Protein AF-A0A1V5K9E6-F1 (afdb_monomer_lite)

Secondary structure (DSSP, 8-state):
--B-S-----BSSBTTBS-BSS----TTHHHHTTTSB-EE--SBT-TTS-TTSBHHHHHHHTTPEEP--SS--HHHHHHHHHHHHHHHHHTTS-EEEEEESSSSS-EEEEEETTS-EEEEETTTTEEEEESPP-

pLDDT: mean 95.52, std 4.09, range [74.0, 98.94]

Sequence (134 aa):
MDLVHHGPYALEPNPGKGPAIGIPIPLFNLVYHDAILLPWSKGEGEWGVPQTDWGFLHGLLNAGLPYLSINPEAAEMEQVKAMCRLHQRVGLLEMTRHEFLDQSRRRQRTTYSDGTQVTIDLDQNTYTIAPPLQ

Foldseek 3Di:
DAEDAADAADAPPGQQFEAGPDQDDPVVLLPDLLPYAGEWDADARGRRHGNLFGRLLVCQQSLHQYDADPDHDPVRVVSNVQSVLSCVVASNFRFNDKDQPDPVSQWIWIATPVRWIWIARRVVRDIDIPPDGD

Structure (mmCIF, N/CA/C/O backbone):
data_AF-A0A1V5K9E6-F1
#
_entry.id   AF-A0A1V5K9E6-F1
#
loop_
_atom_site.group_PDB
_atom_site.id
_atom_site.type_symbol
_atom_site.label_atom_id
_atom_site.label_alt_id
_atom_site.label_comp_id
_atom_site.label_asym_id
_atom_site.label_entity_id
_atom_site.label_seq_id
_atom_site.pdbx_PDB_ins_code
_atom_site.Cartn_x
_atom_site.Cartn_y
_atom_site.Cartn_z
_atom_site.occupancy
_atom_site.B_iso_or_equiv
_atom_site.auth_seq_id
_atom_site.auth_comp_id
_atom_site.auth_asym_id
_atom_site.auth_atom_id
_atom_site.pdbx_PDB_model_num
ATOM 1 N N . MET A 1 1 ? -9.906 -18.900 -6.134 1.00 74.00 1 MET A N 1
ATOM 2 C CA . MET A 1 1 ? -8.856 -18.241 -6.939 1.00 74.00 1 MET A CA 1
ATOM 3 C C . MET A 1 1 ? -8.090 -17.453 -5.926 1.00 74.00 1 MET A C 1
ATOM 5 O O . MET A 1 1 ? -8.678 -16.558 -5.342 1.00 74.00 1 MET A O 1
ATOM 9 N N . ASP A 1 2 ? -6.853 -17.853 -5.673 1.00 87.81 2 ASP A N 1
ATOM 10 C CA . ASP A 1 2 ? -6.212 -17.514 -4.399 1.00 87.81 2 ASP A CA 1
ATOM 11 C C . ASP A 1 2 ? -5.119 -16.449 -4.600 1.00 87.81 2 ASP A C 1
ATOM 13 O O . ASP A 1 2 ? -4.776 -15.707 -3.685 1.00 87.81 2 ASP A O 1
ATOM 17 N N . LEU A 1 3 ? -4.614 -16.335 -5.833 1.00 92.56 3 LEU A N 1
ATOM 18 C CA . LEU A 1 3 ? -3.567 -15.417 -6.268 1.00 92.56 3 LEU A CA 1
ATOM 19 C C . LEU A 1 3 ? -3.800 -15.046 -7.740 1.00 92.56 3 LEU A C 1
ATOM 21 O O . LEU A 1 3 ? -4.227 -15.885 -8.538 1.00 92.56 3 LEU A O 1
ATOM 25 N N . VAL A 1 4 ? -3.470 -13.813 -8.111 1.00 9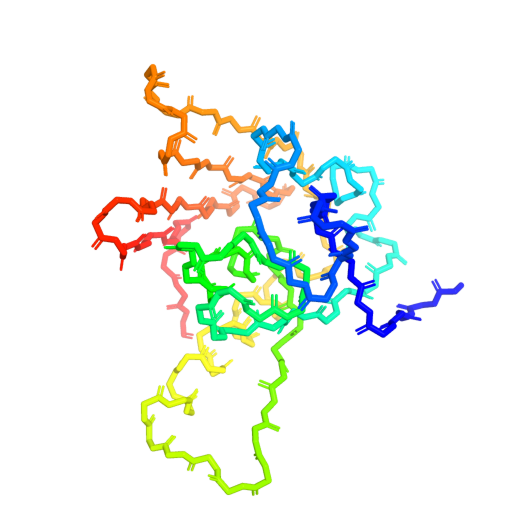1.44 4 VAL A N 1
ATOM 26 C CA . VAL A 1 4 ? -3.372 -13.360 -9.510 1.00 91.44 4 VAL A CA 1
ATOM 27 C C . VAL A 1 4 ? -1.972 -12.825 -9.795 1.00 91.44 4 VAL A C 1
ATOM 29 O O . VAL A 1 4 ? -1.156 -12.681 -8.890 1.00 91.44 4 VAL A O 1
ATOM 32 N N . HIS A 1 5 ? -1.682 -12.511 -11.059 1.00 87.56 5 HIS A N 1
ATOM 33 C CA . HIS A 1 5 ? -0.391 -11.921 -11.409 1.00 87.56 5 HIS A CA 1
ATOM 34 C C . HIS A 1 5 ? -0.258 -10.482 -10.884 1.00 87.56 5 HIS A C 1
ATOM 36 O O . HIS A 1 5 ? 0.788 -10.124 -10.354 1.00 87.56 5 HIS A O 1
ATOM 42 N N . HIS A 1 6 ? -1.320 -9.676 -10.987 1.00 84.69 6 HIS A N 1
ATOM 43 C CA . HIS A 1 6 ? -1.348 -8.277 -10.551 1.00 84.69 6 HIS A CA 1
ATOM 44 C C . HIS A 1 6 ? -2.789 -7.783 -10.326 1.00 84.69 6 HIS A C 1
ATOM 46 O O . HIS A 1 6 ? -3.724 -8.334 -10.909 1.00 84.69 6 HIS A O 1
ATOM 52 N N . GLY A 1 7 ? -2.954 -6.692 -9.569 1.00 84.38 7 GLY A N 1
ATOM 53 C CA . GLY A 1 7 ? -4.199 -5.914 -9.480 1.00 84.38 7 GLY A CA 1
ATOM 54 C C . GLY A 1 7 ? -3.979 -4.448 -9.878 1.00 84.38 7 GLY A C 1
ATOM 55 O O . GLY A 1 7 ? -3.874 -3.606 -8.990 1.00 84.38 7 GLY A O 1
ATOM 56 N N . PRO A 1 8 ? -3.850 -4.134 -11.182 1.00 89.62 8 PRO A N 1
ATOM 57 C CA . PRO A 1 8 ? -3.419 -2.815 -11.644 1.00 89.62 8 PRO A CA 1
ATOM 58 C C . PRO A 1 8 ? -4.485 -1.737 -11.457 1.00 89.62 8 PRO A C 1
ATOM 60 O O . PRO A 1 8 ? -5.685 -2.012 -11.531 1.00 89.62 8 PRO A O 1
ATOM 63 N N . TYR A 1 9 ? -4.048 -0.481 -11.360 1.00 95.25 9 TYR A N 1
ATOM 64 C CA . TYR A 1 9 ? -4.933 0.650 -11.622 1.00 95.25 9 TYR A CA 1
ATOM 65 C C . TYR A 1 9 ? -5.270 0.778 -13.114 1.00 95.25 9 TYR A C 1
ATOM 67 O O . TYR A 1 9 ? -4.565 0.277 -13.992 1.00 95.25 9 TYR A O 1
ATOM 75 N N . ALA A 1 10 ? -6.361 1.489 -13.402 1.00 93.50 10 ALA A N 1
ATOM 76 C CA . ALA A 1 10 ? -6.763 1.811 -14.765 1.00 93.50 10 ALA A CA 1
ATOM 77 C C . ALA A 1 10 ? -5.898 2.958 -15.322 1.00 93.50 10 ALA A C 1
ATOM 79 O O . ALA A 1 10 ? -6.010 4.106 -14.876 1.00 93.50 10 ALA A O 1
ATOM 80 N N . LEU A 1 11 ? -5.045 2.635 -16.297 1.00 94.88 11 LEU A N 1
ATOM 81 C CA . LEU A 1 11 ? -4.142 3.568 -16.978 1.00 94.88 11 LEU A CA 1
ATOM 82 C C . LEU A 1 11 ? -4.468 3.647 -18.477 1.00 94.88 11 LEU A C 1
ATOM 84 O O . LEU A 1 11 ? -4.965 2.679 -19.054 1.00 94.88 11 LEU A O 1
ATOM 88 N N . GLU A 1 12 ? -4.134 4.775 -19.105 1.00 92.94 12 GLU A N 1
ATOM 89 C CA . GLU A 1 12 ? -4.283 5.012 -20.549 1.00 92.94 12 GLU A CA 1
ATOM 90 C C . GLU A 1 12 ? -2.895 5.038 -21.227 1.00 92.94 12 GLU A C 1
ATOM 92 O O . GLU A 1 12 ? -2.020 5.772 -20.766 1.00 92.94 12 GLU A O 1
ATOM 97 N N . PRO A 1 13 ? -2.649 4.298 -22.328 1.00 90.31 13 PRO A N 1
ATOM 98 C CA . PRO A 1 13 ? -3.611 3.516 -23.109 1.00 90.31 13 PRO A CA 1
ATOM 99 C C . PRO A 1 13 ? -3.861 2.090 -22.605 1.00 90.31 13 PRO A C 1
ATOM 101 O O . PRO A 1 13 ? -4.721 1.392 -23.135 1.00 90.31 13 PRO A O 1
ATOM 104 N N . ASN A 1 14 ? -3.071 1.599 -21.652 1.00 87.00 14 ASN A N 1
ATOM 105 C CA . ASN A 1 14 ? -3.225 0.258 -21.088 1.00 87.00 14 ASN A CA 1
ATOM 106 C C . ASN A 1 14 ? -2.523 0.178 -19.722 1.00 87.00 14 ASN A C 1
ATOM 108 O O . ASN A 1 14 ? -1.662 1.013 -19.439 1.00 87.00 14 ASN A O 1
ATOM 112 N N . PRO A 1 15 ? -2.813 -0.836 -18.883 1.00 84.38 15 PRO A N 1
ATOM 113 C CA . PRO A 1 15 ? -2.260 -0.902 -17.530 1.00 84.38 15 PRO A CA 1
ATOM 114 C C . PRO A 1 15 ? -0.738 -1.083 -17.482 1.00 84.38 15 PRO A C 1
ATOM 116 O O . PRO A 1 15 ? -0.168 -1.011 -16.405 1.00 84.38 15 PRO A O 1
ATOM 119 N N . GLY A 1 16 ? -0.052 -1.314 -18.605 1.00 86.31 16 GLY A N 1
ATOM 120 C CA . GLY A 1 16 ? 1.400 -1.467 -18.609 1.00 86.31 16 GLY A CA 1
ATOM 121 C C . GLY A 1 16 ? 2.177 -0.159 -18.494 1.00 86.31 16 GLY A C 1
ATOM 122 O O . GLY A 1 16 ? 3.351 -0.210 -18.140 1.00 86.31 16 GLY A O 1
ATOM 123 N N . LYS A 1 17 ? 1.566 0.984 -18.833 1.00 87.00 17 LYS A N 1
ATOM 124 C CA . LYS A 1 17 ? 2.196 2.311 -18.767 1.00 87.00 17 LYS A CA 1
ATOM 125 C C . LYS A 1 17 ? 1.184 3.433 -18.982 1.00 87.00 17 LYS A C 1
ATOM 127 O O . LYS A 1 17 ? 0.244 3.275 -19.757 1.00 87.00 17 LYS A O 1
ATOM 132 N N . GLY A 1 18 ? 1.491 4.604 -18.430 1.00 90.81 18 GLY A N 1
ATOM 133 C CA . GLY A 1 18 ? 0.824 5.864 -18.759 1.00 90.81 18 GLY A CA 1
ATOM 134 C C . GLY A 1 18 ? 0.183 6.556 -17.556 1.00 90.81 18 GLY A C 1
ATOM 135 O O . GLY A 1 18 ? 0.343 6.108 -16.415 1.00 90.81 18 GLY A O 1
ATOM 136 N N . PRO A 1 19 ? -0.500 7.690 -17.784 1.00 93.62 19 PRO A N 1
ATOM 137 C CA . PRO A 1 19 ? -1.238 8.374 -16.736 1.00 93.62 19 PRO A CA 1
ATOM 138 C C . PRO A 1 19 ? -2.434 7.539 -16.269 1.00 93.62 19 PRO A C 1
ATOM 140 O O . PRO A 1 19 ? -3.011 6.749 -17.021 1.00 93.62 19 PRO A O 1
ATOM 143 N N . ALA A 1 20 ? -2.839 7.759 -15.021 1.00 93.81 20 ALA A N 1
ATOM 144 C CA . ALA A 1 20 ? -4.084 7.209 -14.512 1.00 93.81 20 ALA A CA 1
ATOM 145 C C . ALA A 1 20 ? -5.292 7.863 -15.200 1.00 93.81 20 ALA A C 1
ATOM 147 O O . ALA A 1 20 ? -5.309 9.073 -15.426 1.00 93.81 20 ALA A O 1
ATOM 148 N N . ILE A 1 21 ? -6.327 7.069 -15.490 1.00 93.94 21 ILE A N 1
ATOM 149 C CA . ILE A 1 21 ? -7.596 7.553 -16.075 1.00 93.94 21 ILE A CA 1
ATOM 150 C C . ILE A 1 21 ? -8.403 8.381 -15.054 1.00 93.94 21 ILE A C 1
ATOM 152 O O . ILE A 1 21 ? -9.255 9.195 -15.406 1.00 93.94 21 ILE A O 1
ATOM 156 N N . GLY A 1 22 ? -8.113 8.198 -13.770 1.00 94.19 22 GLY A N 1
ATOM 157 C CA . GLY A 1 22 ? -8.680 8.952 -12.663 1.00 94.19 22 GLY A CA 1
ATOM 158 C C . GLY A 1 22 ? -7.766 8.867 -11.448 1.00 94.19 22 GLY A C 1
ATOM 159 O O . GLY A 1 22 ? -6.587 8.547 -11.566 1.00 94.19 22 GLY A O 1
ATOM 160 N N . ILE A 1 23 ? -8.306 9.132 -10.262 1.00 96.06 23 ILE A N 1
ATOM 161 C CA . ILE A 1 23 ? -7.518 9.037 -9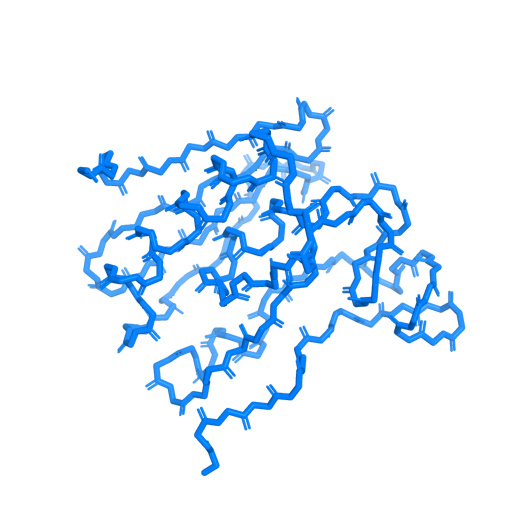.030 1.00 96.06 23 ILE A CA 1
ATOM 162 C C . ILE A 1 23 ? -7.426 7.563 -8.617 1.00 96.06 23 ILE A C 1
ATOM 164 O O . ILE A 1 23 ? -8.474 6.943 -8.413 1.00 96.06 23 ILE A O 1
ATOM 168 N N . PRO A 1 24 ? -6.215 6.992 -8.489 1.00 95.44 24 PRO A N 1
ATOM 169 C CA . PRO A 1 24 ? -6.042 5.592 -8.127 1.00 95.44 24 PRO A CA 1
ATOM 170 C C . PRO A 1 24 ? -6.531 5.351 -6.697 1.00 95.44 24 PRO A C 1
ATOM 172 O O . PRO A 1 24 ? -6.047 5.974 -5.750 1.00 95.44 24 PRO A O 1
ATOM 175 N N . ILE A 1 25 ? -7.495 4.440 -6.553 1.00 96.94 25 ILE A N 1
ATOM 176 C CA . ILE A 1 25 ? -8.064 4.010 -5.272 1.00 96.94 25 ILE A CA 1
ATOM 177 C C . ILE A 1 25 ? -8.228 2.481 -5.242 1.00 96.94 25 ILE A C 1
ATOM 179 O O . ILE A 1 25 ? -8.476 1.876 -6.289 1.00 96.94 25 ILE A O 1
ATOM 183 N N . PRO A 1 26 ? -8.090 1.828 -4.074 1.00 97.31 26 PRO A N 1
ATOM 184 C CA . PRO A 1 26 ? -8.012 0.372 -3.958 1.00 97.31 26 PRO A CA 1
ATOM 185 C C . PRO A 1 26 ? -9.397 -0.309 -3.984 1.00 97.31 26 PRO A C 1
ATOM 187 O O . PRO A 1 26 ? -9.701 -1.124 -3.121 1.00 97.31 26 PRO A O 1
ATOM 190 N N . LEU A 1 27 ? -10.257 0.005 -4.965 1.00 97.19 27 LEU A N 1
ATOM 191 C CA . LEU A 1 27 ? -11.649 -0.489 -5.018 1.00 97.19 27 LEU A CA 1
ATOM 192 C C . LEU A 1 27 ? -11.765 -2.012 -4.937 1.00 97.19 27 LEU A C 1
ATOM 194 O O . LEU A 1 27 ? -12.657 -2.517 -4.267 1.00 97.19 27 LEU A O 1
ATOM 198 N N . PHE A 1 28 ? -10.872 -2.740 -5.609 1.00 96.94 28 PHE A N 1
ATOM 199 C CA . PHE A 1 28 ? -10.885 -4.200 -5.567 1.00 96.94 28 PHE A CA 1
ATOM 200 C C . PHE A 1 28 ? -10.562 -4.727 -4.163 1.00 96.94 28 PHE A C 1
ATOM 202 O O . PHE A 1 28 ? -11.268 -5.587 -3.644 1.00 96.94 28 PHE A O 1
ATOM 209 N N . ASN A 1 29 ? -9.535 -4.171 -3.519 1.00 98.12 29 ASN A N 1
ATOM 210 C CA . ASN A 1 29 ? -9.125 -4.573 -2.176 1.00 98.12 29 ASN A CA 1
ATOM 211 C C . ASN A 1 29 ? -10.132 -4.159 -1.097 1.00 98.12 29 ASN A C 1
ATOM 213 O O . ASN A 1 29 ? -10.309 -4.896 -0.135 1.00 98.12 29 ASN A O 1
ATOM 217 N N . LEU A 1 30 ? -10.868 -3.061 -1.288 1.00 98.19 30 LEU A N 1
ATOM 218 C CA . LEU A 1 30 ? -11.995 -2.709 -0.413 1.00 98.19 30 LEU A CA 1
ATOM 219 C C . LEU A 1 30 ? -13.098 -3.779 -0.380 1.00 98.19 30 LEU A C 1
ATOM 221 O O . LEU A 1 30 ? -13.934 -3.746 0.513 1.00 98.19 30 LEU A O 1
ATOM 225 N N . VAL A 1 31 ? -13.129 -4.695 -1.352 1.00 98.31 31 VAL A N 1
ATOM 226 C CA . VAL A 1 31 ? -14.108 -5.790 -1.408 1.00 98.31 31 VAL A CA 1
ATOM 227 C C . VAL A 1 31 ? -13.465 -7.157 -1.148 1.00 98.31 31 VAL A C 1
ATOM 229 O O . VAL A 1 31 ? -14.129 -8.030 -0.602 1.00 98.31 31 VAL A O 1
ATOM 232 N N . TYR A 1 32 ? -12.208 -7.363 -1.557 1.00 98.06 32 TYR A N 1
ATOM 233 C CA . TYR A 1 32 ? -11.605 -8.701 -1.657 1.00 98.06 32 TYR A CA 1
ATOM 234 C C . TYR A 1 32 ? -10.191 -8.837 -1.072 1.00 98.06 32 TYR A C 1
ATOM 236 O O . TYR A 1 32 ? -9.517 -9.825 -1.371 1.00 98.06 32 TYR A O 1
ATOM 244 N N . HIS A 1 33 ? -9.706 -7.881 -0.273 1.00 98.31 33 HIS A N 1
ATOM 245 C CA . HIS A 1 33 ? -8.339 -7.947 0.270 1.00 98.31 33 HIS A CA 1
ATOM 246 C C . HIS A 1 33 ? -8.083 -9.203 1.125 1.00 98.31 33 HIS A C 1
ATOM 248 O O . HIS A 1 33 ? -6.997 -9.769 1.092 1.00 98.31 33 HIS A O 1
ATOM 254 N N . ASP A 1 34 ? -9.095 -9.683 1.839 1.00 97.69 34 ASP A N 1
ATOM 255 C CA . ASP A 1 34 ? -9.082 -10.902 2.654 1.00 97.69 34 ASP A CA 1
ATOM 256 C C . ASP A 1 34 ? -9.425 -12.182 1.870 1.00 97.69 34 ASP A C 1
ATOM 258 O O . ASP A 1 34 ? -9.497 -13.267 2.449 1.00 97.69 34 ASP A O 1
ATOM 262 N N . ALA A 1 35 ? -9.623 -12.080 0.552 1.00 96.94 35 ALA A N 1
ATOM 263 C CA . ALA A 1 35 ? -10.051 -13.190 -0.296 1.00 96.94 35 ALA A CA 1
ATOM 264 C C . ALA A 1 35 ? -9.057 -13.538 -1.415 1.00 96.94 35 ALA A C 1
ATOM 266 O O . ALA A 1 35 ? -8.961 -14.706 -1.796 1.00 96.94 35 ALA A O 1
ATOM 267 N N . ILE A 1 36 ? -8.352 -12.552 -1.984 1.00 96.56 36 ILE A N 1
ATOM 268 C CA . ILE A 1 36 ? -7.463 -12.744 -3.140 1.00 96.56 36 ILE A CA 1
ATOM 269 C C . ILE A 1 36 ? -6.150 -11.997 -2.920 1.00 96.56 36 ILE A C 1
ATOM 271 O O . ILE A 1 36 ? -6.130 -10.775 -2.785 1.00 96.56 36 ILE A O 1
ATOM 275 N N . LEU A 1 37 ? -5.034 -12.721 -2.990 1.00 96.12 37 LEU A N 1
ATOM 276 C CA . LEU A 1 37 ? -3.709 -12.125 -2.859 1.00 96.12 37 LEU A CA 1
ATOM 277 C C . LEU A 1 37 ? -3.298 -11.402 -4.153 1.00 96.12 37 LEU A C 1
ATOM 279 O O . LEU A 1 37 ? -3.397 -11.954 -5.254 1.00 96.12 37 LEU A O 1
ATOM 283 N N . LEU A 1 38 ? -2.797 -10.169 -4.015 1.00 95.62 38 LEU A N 1
ATOM 284 C CA . LEU A 1 38 ? -2.383 -9.314 -5.132 1.00 95.62 38 LEU A CA 1
ATOM 285 C C . LEU A 1 38 ? -0.887 -8.970 -5.060 1.00 95.62 38 LEU A C 1
ATOM 287 O O . LEU A 1 38 ? -0.468 -8.273 -4.131 1.00 95.62 38 LEU A O 1
ATOM 291 N N . PRO A 1 39 ? -0.079 -9.383 -6.050 1.00 95.25 39 PRO A N 1
ATOM 292 C CA . PRO A 1 39 ? 1.273 -8.872 -6.234 1.00 95.25 39 PRO A CA 1
ATOM 293 C C . PRO A 1 39 ? 1.302 -7.446 -6.791 1.00 95.25 39 PRO A C 1
ATOM 295 O O . PRO A 1 39 ? 0.486 -7.081 -7.642 1.00 95.25 39 PRO A O 1
ATOM 298 N N . TRP A 1 40 ? 2.281 -6.656 -6.344 1.00 94.94 40 TRP A N 1
ATOM 299 C CA . TRP A 1 40 ? 2.458 -5.251 -6.709 1.00 94.94 40 TRP A CA 1
ATOM 300 C C . TRP A 1 40 ? 3.873 -4.939 -7.194 1.00 94.94 40 TRP A C 1
ATOM 302 O O . TRP A 1 40 ? 4.876 -5.324 -6.583 1.00 94.94 40 TRP A O 1
ATOM 312 N N . SER A 1 41 ? 3.923 -4.196 -8.298 1.00 92.44 41 SER A N 1
ATOM 313 C CA . SER A 1 41 ? 5.123 -3.537 -8.807 1.00 92.44 41 SER A CA 1
ATOM 314 C C . SER A 1 41 ? 5.552 -2.392 -7.887 1.00 92.44 41 SER A C 1
ATOM 316 O O . SER A 1 41 ? 4.720 -1.789 -7.208 1.00 92.44 41 SER A O 1
ATOM 318 N N . LYS A 1 42 ? 6.858 -2.105 -7.839 1.00 93.25 42 LYS A N 1
ATOM 319 C CA . LYS A 1 42 ? 7.442 -1.161 -6.864 1.00 93.25 42 LYS A CA 1
ATOM 320 C C . LYS A 1 42 ? 8.066 0.069 -7.516 1.00 93.25 42 LYS A C 1
ATOM 322 O O . LYS A 1 42 ? 8.181 1.097 -6.853 1.00 93.25 42 LYS A O 1
ATOM 327 N N . GLY A 1 43 ? 8.499 -0.035 -8.767 1.00 91.81 43 GLY A N 1
ATOM 328 C CA . GLY A 1 43 ? 9.129 1.068 -9.484 1.00 91.81 43 GLY A CA 1
ATOM 329 C C . GLY A 1 43 ? 8.141 2.173 -9.851 1.00 91.81 43 GLY A C 1
ATOM 330 O O . GLY A 1 43 ? 6.921 1.999 -9.797 1.00 91.81 43 GLY A O 1
ATOM 331 N N . GLU A 1 44 ? 8.685 3.334 -10.200 1.00 93.25 44 GLU A N 1
ATOM 332 C CA . GLU A 1 44 ? 7.900 4.462 -10.701 1.00 93.25 44 GLU A CA 1
ATOM 333 C C . GLU A 1 44 ? 7.286 4.127 -12.061 1.00 93.25 44 GLU A C 1
ATOM 335 O O . GLU A 1 44 ? 7.987 3.684 -12.972 1.00 93.25 44 GLU A O 1
ATOM 340 N N . GLY A 1 45 ? 5.970 4.314 -12.194 1.00 90.94 45 GLY A N 1
ATOM 341 C CA . GLY A 1 45 ? 5.267 4.077 -13.457 1.00 90.94 45 GLY A CA 1
ATOM 342 C C . GLY A 1 45 ? 5.345 2.647 -13.997 1.00 90.94 45 GLY A C 1
ATOM 343 O O . GLY A 1 45 ? 5.121 2.436 -15.191 1.00 90.94 45 GLY A O 1
ATOM 344 N N . GLU A 1 46 ? 5.697 1.675 -13.150 1.00 90.88 46 GLU A N 1
ATOM 345 C CA . GLU A 1 46 ? 5.688 0.260 -13.509 1.00 90.88 46 GLU A CA 1
ATOM 346 C C . GLU A 1 46 ? 4.260 -0.251 -13.764 1.00 90.88 46 GLU A C 1
ATOM 348 O O . GLU A 1 46 ? 3.265 0.456 -13.617 1.00 90.88 46 GLU A O 1
ATOM 353 N N . TRP A 1 47 ? 4.154 -1.517 -14.164 1.00 91.00 47 TRP A N 1
ATOM 354 C CA . TRP A 1 47 ? 2.891 -2.136 -14.542 1.00 91.00 47 TRP A CA 1
ATOM 355 C C . TRP A 1 47 ? 1.810 -1.956 -13.461 1.00 91.00 47 TRP A C 1
ATOM 357 O O . TRP A 1 47 ? 1.951 -2.393 -12.319 1.00 91.00 47 TRP A O 1
ATOM 367 N N . GLY A 1 48 ? 0.711 -1.307 -13.837 1.00 89.81 48 GLY A N 1
ATOM 368 C CA . GLY A 1 48 ? -0.428 -1.016 -12.977 1.00 89.81 48 GLY A CA 1
ATOM 369 C C . GLY A 1 48 ? -0.269 0.200 -12.069 1.00 89.81 48 GLY A C 1
ATOM 370 O O . GLY A 1 48 ? -1.174 0.441 -11.272 1.00 89.81 48 GLY A O 1
ATOM 371 N N . VAL A 1 49 ? 0.825 0.958 -1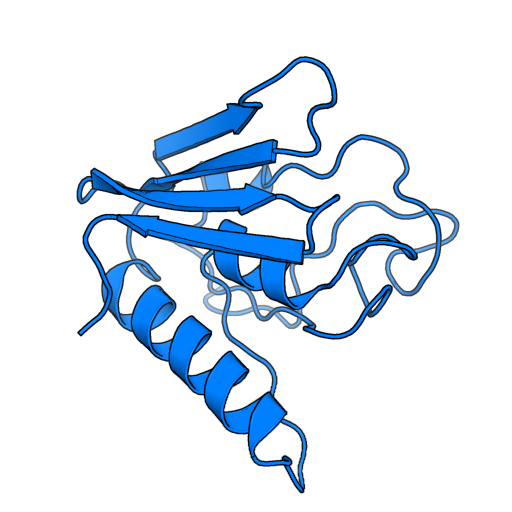2.182 1.00 94.62 49 VAL A N 1
ATOM 372 C CA . VAL A 1 49 ? 1.146 2.140 -11.370 1.00 94.62 49 VAL A CA 1
ATOM 373 C C . VAL A 1 49 ? 1.154 3.397 -12.256 1.00 94.62 49 VAL A C 1
ATOM 375 O O . VAL A 1 49 ? 1.715 3.363 -13.352 1.00 94.62 49 VAL A O 1
ATOM 378 N N . PRO A 1 50 ? 0.549 4.523 -11.824 1.00 94.62 50 PRO A N 1
ATOM 379 C CA . PRO A 1 50 ? 0.605 5.772 -12.582 1.00 94.62 50 PRO A CA 1
ATOM 380 C C . PRO A 1 50 ? 2.047 6.218 -12.852 1.00 94.62 50 PRO A C 1
ATOM 382 O O . PRO A 1 50 ? 2.908 6.102 -11.987 1.00 94.62 50 PRO A O 1
ATOM 385 N N . GLN A 1 51 ? 2.300 6.780 -14.037 1.00 93.12 51 GLN A N 1
ATOM 386 C CA . GLN A 1 51 ? 3.655 7.094 -14.519 1.00 93.12 51 GLN A CA 1
ATOM 387 C C . GLN A 1 51 ? 4.530 7.921 -13.556 1.00 93.12 51 GLN A C 1
ATOM 389 O O . GLN A 1 51 ? 5.748 7.776 -13.566 1.00 93.12 51 GLN A O 1
ATOM 394 N N . THR A 1 52 ? 3.928 8.812 -12.771 1.00 92.56 52 THR A N 1
ATOM 395 C CA . THR A 1 52 ? 4.630 9.718 -11.848 1.00 92.56 52 THR A CA 1
ATOM 396 C C . THR A 1 52 ? 4.725 9.189 -10.425 1.00 92.56 52 THR A C 1
ATOM 398 O O . THR A 1 52 ? 5.343 9.830 -9.582 1.00 92.56 52 THR A O 1
ATOM 401 N N . ASP A 1 53 ? 4.062 8.072 -10.137 1.00 95.94 53 ASP A N 1
ATOM 402 C CA . ASP A 1 53 ? 3.862 7.603 -8.777 1.00 95.94 53 ASP A CA 1
ATOM 403 C C . ASP A 1 53 ? 4.820 6.452 -8.494 1.00 95.94 53 ASP A C 1
ATOM 405 O O . ASP A 1 53 ? 5.033 5.558 -9.318 1.00 95.94 53 ASP A O 1
ATOM 409 N N . TRP A 1 54 ? 5.393 6.463 -7.296 1.00 96.19 54 TRP A N 1
ATOM 410 C CA . TRP A 1 54 ? 6.275 5.402 -6.849 1.00 96.19 54 TRP A CA 1
ATOM 411 C C 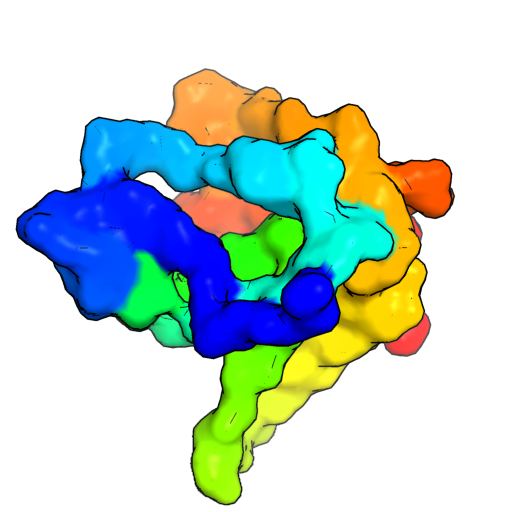. TRP A 1 54 ? 5.461 4.165 -6.448 1.00 96.19 54 TRP A C 1
ATOM 413 O O . TRP A 1 54 ? 4.743 4.171 -5.442 1.00 96.19 54 TRP A O 1
ATOM 423 N N . GLY A 1 55 ? 5.578 3.082 -7.226 1.00 95.69 55 GLY A N 1
ATOM 424 C CA . GLY A 1 55 ? 4.776 1.863 -7.063 1.00 95.69 55 GLY A CA 1
ATOM 425 C C . GLY A 1 55 ? 4.846 1.242 -5.672 1.00 95.69 55 GLY A C 1
ATOM 426 O O . GLY A 1 55 ? 3.853 0.708 -5.183 1.00 95.69 55 GLY A O 1
ATOM 427 N N . PHE A 1 56 ? 5.976 1.394 -4.982 1.00 97.31 56 PHE A N 1
ATOM 428 C CA . PHE A 1 56 ? 6.157 0.946 -3.604 1.00 97.31 56 PHE A CA 1
ATOM 429 C C . PHE A 1 56 ? 5.082 1.494 -2.654 1.00 97.31 56 PHE A C 1
ATOM 431 O O . PHE A 1 56 ? 4.555 0.749 -1.828 1.00 97.31 56 PHE A O 1
ATOM 438 N N . LEU A 1 57 ? 4.701 2.768 -2.794 1.00 98.31 57 LEU A N 1
ATOM 439 C CA . LEU A 1 57 ? 3.673 3.379 -1.950 1.00 98.31 57 LEU A CA 1
ATOM 440 C C . LEU A 1 57 ? 2.289 2.797 -2.236 1.00 98.31 57 LEU A C 1
ATOM 442 O O . LEU A 1 57 ? 1.534 2.523 -1.306 1.00 98.31 57 LEU A O 1
ATOM 446 N N . HIS A 1 58 ? 1.973 2.527 -3.502 1.00 97.50 58 HIS A N 1
ATOM 447 C CA . HIS A 1 58 ? 0.738 1.833 -3.859 1.00 97.50 58 HIS A CA 1
ATOM 448 C C . HIS A 1 58 ? 0.724 0.389 -3.355 1.00 97.50 58 HIS A C 1
ATOM 450 O O . HIS A 1 58 ? -0.294 -0.059 -2.827 1.00 97.50 58 HIS A O 1
ATOM 456 N N . GLY A 1 59 ? 1.854 -0.314 -3.442 1.00 97.38 59 GLY A N 1
ATOM 457 C CA . GLY A 1 59 ? 2.025 -1.642 -2.864 1.00 97.38 59 GLY A CA 1
ATOM 458 C C . GLY A 1 59 ? 1.768 -1.647 -1.356 1.00 97.38 59 GLY A C 1
ATOM 459 O O . GLY A 1 59 ? 1.015 -2.488 -0.873 1.00 97.38 59 GLY A O 1
ATOM 460 N N . LEU A 1 60 ? 2.312 -0.677 -0.614 1.00 98.44 60 LEU A N 1
ATOM 461 C CA . LEU A 1 60 ? 2.048 -0.523 0.820 1.00 98.44 60 LEU A CA 1
ATOM 462 C C . LEU A 1 60 ? 0.586 -0.176 1.114 1.00 98.44 60 LEU A C 1
ATOM 464 O O . LEU A 1 60 ? -0.024 -0.804 1.977 1.00 98.44 60 LEU A O 1
ATOM 468 N N . LEU A 1 61 ? 0.001 0.792 0.402 1.00 98.44 61 LEU A N 1
ATOM 469 C CA . LEU A 1 61 ? -1.393 1.205 0.599 1.00 98.44 61 LEU A CA 1
ATOM 470 C C . LEU A 1 61 ? -2.362 0.025 0.443 1.00 98.44 61 LEU A C 1
ATOM 472 O O . LEU A 1 61 ? -3.348 -0.063 1.173 1.00 98.44 61 LEU A O 1
ATOM 476 N N . ASN A 1 62 ? -2.052 -0.889 -0.476 1.00 98.44 62 ASN A N 1
ATOM 477 C CA . ASN A 1 62 ? -2.814 -2.103 -0.749 1.00 98.44 62 ASN A CA 1
ATOM 478 C C . ASN A 1 62 ? -2.374 -3.327 0.071 1.00 98.44 62 ASN A C 1
ATOM 480 O O . ASN A 1 62 ? -2.891 -4.405 -0.196 1.00 98.44 62 ASN A O 1
ATOM 484 N N . ALA A 1 63 ? -1.386 -3.185 0.966 1.00 97.94 63 ALA A N 1
ATOM 485 C CA . ALA A 1 63 ? -0.690 -4.285 1.642 1.00 97.94 63 ALA A CA 1
ATOM 486 C C . ALA A 1 63 ? -0.374 -5.462 0.702 1.00 97.94 63 ALA A C 1
ATOM 488 O O . ALA A 1 63 ? -0.538 -6.627 1.050 1.00 97.94 63 ALA A O 1
ATOM 489 N N . GLY A 1 64 ? 0.076 -5.147 -0.510 1.00 96.56 64 GLY A N 1
ATOM 490 C CA . GLY A 1 64 ? 0.320 -6.107 -1.574 1.00 96.56 64 GLY A CA 1
ATOM 491 C C . GLY A 1 64 ? 1.543 -6.994 -1.355 1.00 96.56 64 GLY A C 1
ATOM 492 O O . GLY A 1 64 ? 2.465 -6.654 -0.610 1.00 96.56 64 GLY A O 1
ATOM 493 N N . LEU A 1 65 ? 1.588 -8.109 -2.085 1.00 96.44 65 LEU A N 1
ATOM 494 C CA . LEU A 1 65 ? 2.773 -8.961 -2.170 1.00 96.44 65 LEU A CA 1
ATOM 495 C C . LEU A 1 65 ? 3.860 -8.262 -3.009 1.00 96.44 65 LEU A C 1
ATOM 497 O O . LEU A 1 65 ? 3.595 -7.881 -4.152 1.00 96.44 65 LEU A O 1
ATOM 501 N N . PRO A 1 66 ? 5.087 -8.087 -2.498 1.00 95.19 66 PRO A N 1
ATOM 502 C CA . PRO A 1 66 ? 6.151 -7.452 -3.265 1.00 95.19 66 PRO A CA 1
ATOM 503 C C . PRO A 1 66 ? 6.739 -8.395 -4.323 1.00 95.19 66 PRO A C 1
ATOM 505 O O . PRO A 1 66 ? 7.073 -9.542 -4.026 1.00 95.19 66 PRO A O 1
ATOM 508 N N . TYR A 1 67 ? 6.979 -7.883 -5.532 1.00 94.00 67 TYR A N 1
ATOM 509 C CA . TYR A 1 67 ? 7.958 -8.495 -6.439 1.00 94.00 67 TYR A CA 1
ATOM 510 C C . TYR A 1 67 ? 9.388 -8.282 -5.927 1.00 94.00 67 TYR A C 1
ATOM 512 O O . TYR A 1 67 ? 9.667 -7.278 -5.270 1.00 94.00 67 TYR A O 1
ATOM 520 N N . LEU A 1 68 ? 10.302 -9.192 -6.266 1.00 95.19 68 LEU A N 1
ATOM 521 C CA . LEU A 1 68 ? 11.731 -9.102 -5.954 1.00 95.19 68 LEU A CA 1
ATOM 522 C C . LEU A 1 68 ? 12.544 -9.377 -7.223 1.00 95.19 68 LEU A C 1
ATOM 524 O O . LEU A 1 68 ? 12.289 -10.366 -7.914 1.00 95.19 68 LEU A O 1
ATOM 528 N N . SER A 1 69 ? 13.523 -8.524 -7.516 1.00 93.19 69 SER A N 1
ATOM 529 C CA . SER A 1 69 ? 14.473 -8.753 -8.610 1.00 93.19 69 SER A CA 1
ATOM 530 C C . SER A 1 69 ? 15.322 -10.008 -8.381 1.00 93.19 69 SER A C 1
ATOM 532 O O . SER A 1 69 ? 15.593 -10.393 -7.248 1.00 93.19 69 SER A O 1
ATOM 534 N N . ILE A 1 70 ? 15.823 -10.620 -9.461 1.00 94.31 70 ILE A N 1
ATOM 535 C CA . ILE A 1 70 ? 16.723 -11.790 -9.382 1.00 94.31 70 ILE A CA 1
ATOM 536 C C . ILE A 1 70 ? 17.996 -11.462 -8.581 1.00 94.31 70 ILE A C 1
ATOM 538 O O . ILE A 1 70 ? 18.467 -12.289 -7.806 1.00 94.31 70 ILE A O 1
ATOM 542 N N . ASN A 1 71 ? 18.522 -10.245 -8.748 1.00 95.12 71 ASN A N 1
ATOM 543 C CA . ASN A 1 71 ? 19.693 -9.734 -8.037 1.00 95.12 71 ASN A CA 1
ATOM 544 C C . ASN A 1 71 ? 19.324 -8.409 -7.350 1.00 95.12 71 ASN A C 1
ATOM 546 O O . ASN A 1 71 ? 19.575 -7.347 -7.920 1.00 95.12 71 ASN A O 1
ATOM 550 N N . PRO A 1 72 ? 18.669 -8.453 -6.180 1.00 93.69 72 PRO A N 1
ATOM 551 C CA . PRO A 1 72 ? 18.165 -7.254 -5.530 1.00 93.69 72 PRO A CA 1
ATOM 552 C C . PRO A 1 72 ? 19.298 -6.489 -4.847 1.00 93.69 72 PRO A C 1
ATOM 554 O O . PRO A 1 72 ? 20.135 -7.063 -4.145 1.00 93.69 72 PRO A O 1
ATOM 557 N N . GLU A 1 73 ? 19.294 -5.172 -5.004 1.00 95.25 73 GLU A N 1
ATOM 558 C CA . GLU A 1 73 ? 20.166 -4.294 -4.230 1.00 95.25 73 GLU A CA 1
ATOM 559 C C . GLU A 1 73 ? 19.652 -4.142 -2.789 1.00 95.25 73 GLU A C 1
ATOM 561 O O . GLU A 1 73 ? 18.493 -4.429 -2.476 1.00 95.25 73 GLU A O 1
ATOM 566 N N . ALA A 1 74 ? 20.503 -3.642 -1.889 1.00 96.25 74 ALA A N 1
ATOM 567 C CA . ALA A 1 74 ? 20.145 -3.472 -0.479 1.00 96.25 74 ALA A CA 1
ATOM 568 C C . ALA A 1 74 ? 18.901 -2.582 -0.282 1.00 96.25 74 ALA A C 1
ATOM 570 O O . ALA A 1 74 ? 18.058 -2.885 0.559 1.00 96.25 74 ALA A O 1
ATOM 571 N N . ALA A 1 75 ? 18.756 -1.523 -1.085 1.00 93.81 75 ALA A N 1
ATOM 572 C CA . ALA A 1 75 ? 17.601 -0.629 -1.018 1.00 93.81 75 ALA A CA 1
ATOM 573 C C . ALA A 1 75 ? 16.289 -1.335 -1.407 1.00 93.81 75 ALA A C 1
ATOM 575 O O . ALA A 1 75 ? 15.284 -1.184 -0.711 1.00 93.81 75 ALA A O 1
ATOM 576 N N . GLU A 1 76 ? 16.302 -2.149 -2.470 1.00 95.31 76 GLU A N 1
ATOM 577 C CA . GLU A 1 76 ? 15.140 -2.962 -2.849 1.00 95.31 76 GLU A CA 1
ATOM 578 C C . GLU A 1 76 ? 14.806 -3.972 -1.748 1.00 95.31 76 GLU A C 1
ATOM 580 O O . GLU A 1 76 ? 13.642 -4.145 -1.389 1.00 95.31 76 GLU A O 1
ATOM 585 N N . MET A 1 77 ? 15.821 -4.618 -1.176 1.00 97.00 77 MET A N 1
ATOM 586 C CA . MET A 1 77 ? 15.626 -5.602 -0.118 1.00 97.00 77 MET A CA 1
ATOM 587 C C . MET A 1 77 ? 14.924 -4.998 1.106 1.00 97.00 77 MET A C 1
ATOM 589 O O . MET A 1 77 ? 14.031 -5.627 1.674 1.00 97.00 77 MET A O 1
ATOM 593 N N . GLU A 1 78 ? 15.275 -3.775 1.506 1.00 96.06 78 GLU A N 1
ATOM 594 C CA . GLU A 1 78 ? 14.596 -3.095 2.614 1.00 96.06 78 GLU A CA 1
ATOM 595 C C . GLU A 1 78 ? 13.136 -2.750 2.288 1.00 96.06 78 GLU A C 1
ATOM 597 O O . GLU A 1 78 ? 12.258 -2.958 3.129 1.00 96.06 78 GLU A O 1
ATOM 602 N N . GLN A 1 79 ? 12.843 -2.327 1.054 1.00 96.06 79 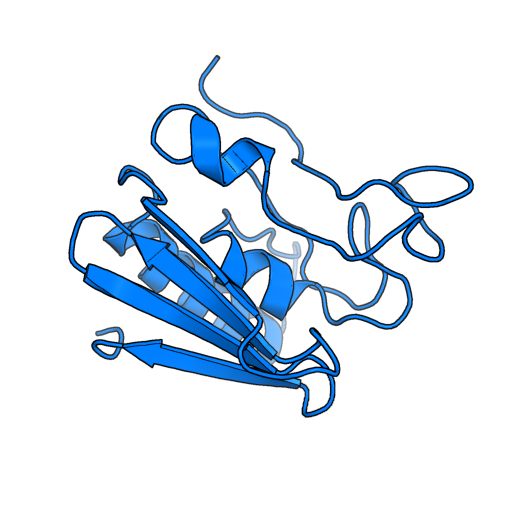GLN A N 1
ATOM 603 C CA . GLN A 1 79 ? 11.466 -2.117 0.589 1.00 96.06 79 GLN A CA 1
ATOM 604 C C . GLN A 1 79 ? 10.655 -3.419 0.632 1.00 96.06 79 GLN A C 1
ATOM 606 O O . GLN A 1 79 ? 9.569 -3.465 1.212 1.00 96.06 79 GLN A O 1
ATOM 611 N N . VAL A 1 80 ? 11.194 -4.503 0.069 1.00 97.25 80 VAL A N 1
ATOM 612 C CA . VAL A 1 80 ? 10.525 -5.810 0.043 1.00 97.25 80 VAL A CA 1
ATOM 613 C C . VAL A 1 80 ? 10.272 -6.313 1.459 1.00 97.25 80 VAL A C 1
ATOM 615 O O . VAL A 1 80 ? 9.157 -6.728 1.762 1.00 97.25 80 VAL A O 1
ATOM 618 N N . LYS A 1 81 ? 11.248 -6.211 2.368 1.00 97.25 81 LYS A N 1
ATOM 619 C CA . LYS A 1 81 ? 11.048 -6.586 3.775 1.00 97.25 81 LYS A CA 1
ATOM 620 C C . LYS A 1 81 ? 9.963 -5.747 4.451 1.00 97.25 81 LYS A C 1
ATOM 622 O O . LYS A 1 81 ? 9.197 -6.294 5.238 1.00 97.25 81 LYS A O 1
ATOM 627 N N . ALA A 1 82 ? 9.885 -4.443 4.180 1.00 97.00 82 ALA A N 1
ATOM 628 C CA . ALA A 1 82 ? 8.830 -3.587 4.724 1.00 97.00 82 ALA A CA 1
ATOM 629 C C . ALA A 1 82 ? 7.437 -4.034 4.249 1.00 97.00 82 ALA A C 1
ATOM 631 O O . ALA A 1 82 ? 6.542 -4.218 5.076 1.00 97.00 82 ALA A O 1
ATOM 632 N N . MET A 1 83 ? 7.275 -4.298 2.948 1.00 98.25 83 MET A N 1
ATOM 633 C CA . MET A 1 83 ? 6.027 -4.836 2.393 1.00 98.25 83 MET A CA 1
ATOM 634 C C . MET A 1 83 ? 5.700 -6.223 2.953 1.00 98.25 83 MET A C 1
ATOM 636 O O . MET A 1 83 ? 4.566 -6.451 3.356 1.00 98.25 83 MET A O 1
ATOM 640 N N . CYS A 1 84 ? 6.679 -7.127 3.066 1.00 98.06 84 CYS A N 1
ATOM 641 C CA . CYS A 1 84 ? 6.476 -8.454 3.652 1.00 98.06 84 CYS A CA 1
ATOM 642 C C . CYS A 1 84 ? 6.012 -8.381 5.110 1.00 98.06 84 CYS A C 1
ATOM 644 O O . CYS A 1 84 ? 5.093 -9.102 5.480 1.00 98.06 84 CYS A O 1
ATOM 646 N N . ARG A 1 85 ? 6.601 -7.507 5.938 1.00 98.50 85 ARG A N 1
ATOM 647 C CA . ARG A 1 85 ? 6.172 -7.318 7.337 1.00 98.50 85 ARG A CA 1
ATOM 648 C C . ARG A 1 85 ? 4.737 -6.802 7.430 1.00 98.50 85 ARG A C 1
ATOM 650 O O . ARG A 1 85 ? 3.978 -7.266 8.276 1.00 98.50 85 ARG A O 1
ATOM 657 N N . LEU A 1 86 ? 4.360 -5.860 6.563 1.00 98.69 86 LEU A N 1
ATOM 658 C CA . LEU A 1 86 ? 2.982 -5.378 6.484 1.00 98.69 86 LEU A CA 1
ATOM 659 C C . LEU A 1 86 ? 2.038 -6.499 6.032 1.00 98.69 86 LEU A C 1
ATOM 661 O O . LEU A 1 86 ? 1.054 -6.771 6.712 1.00 98.69 86 LEU A O 1
ATOM 665 N N . HIS A 1 87 ? 2.358 -7.183 4.933 1.00 98.31 87 HIS A N 1
ATOM 666 C CA . HIS A 1 87 ? 1.538 -8.259 4.381 1.00 98.31 87 HIS A CA 1
ATOM 667 C C . HIS A 1 87 ? 1.393 -9.430 5.361 1.00 98.31 87 HIS A C 1
ATOM 669 O O . HIS A 1 87 ? 0.310 -9.980 5.510 1.00 98.31 87 HIS A O 1
ATOM 675 N N . GLN A 1 88 ? 2.443 -9.769 6.110 1.00 98.12 88 GLN A N 1
ATOM 676 C CA . GLN A 1 88 ? 2.367 -10.776 7.167 1.00 98.12 88 GLN A CA 1
ATOM 677 C C . GLN A 1 88 ? 1.373 -10.385 8.270 1.00 98.12 88 GLN A C 1
ATOM 679 O O . GLN A 1 88 ? 0.750 -11.263 8.862 1.00 98.12 88 GLN A O 1
ATOM 684 N N . ARG A 1 89 ? 1.225 -9.086 8.559 1.00 98.44 89 ARG A N 1
ATOM 685 C CA . ARG A 1 89 ? 0.269 -8.595 9.554 1.00 98.44 89 ARG A CA 1
ATOM 686 C C . ARG A 1 89 ? -1.159 -8.584 9.018 1.00 98.44 89 ARG A C 1
ATOM 688 O O . ARG A 1 89 ? -2.049 -9.072 9.703 1.00 98.44 89 ARG A O 1
ATOM 695 N N . VAL A 1 90 ? -1.377 -8.004 7.836 1.00 98.69 90 VAL A N 1
ATOM 696 C CA . VAL A 1 90 ? -2.733 -7.657 7.376 1.00 98.69 90 VAL A CA 1
ATOM 697 C C . VAL A 1 90 ? -3.184 -8.365 6.104 1.00 98.69 90 VAL A C 1
ATOM 699 O O . VAL A 1 90 ? -4.343 -8.233 5.748 1.00 98.69 90 VAL A O 1
ATOM 702 N N . GLY A 1 91 ? -2.329 -9.127 5.421 1.00 97.56 91 GLY A N 1
ATOM 703 C CA . GLY A 1 91 ? -2.582 -9.672 4.076 1.00 97.56 91 GLY A CA 1
ATOM 704 C C . GLY A 1 91 ? -3.762 -10.643 3.949 1.00 97.56 91 GLY A C 1
ATOM 705 O O . GLY A 1 91 ? -4.127 -10.992 2.836 1.00 97.56 91 GLY A O 1
ATOM 706 N N . LEU A 1 92 ? -4.349 -11.074 5.071 1.00 97.88 92 LEU A N 1
ATOM 707 C CA . LEU A 1 92 ? -5.559 -11.908 5.141 1.00 97.88 92 LEU A CA 1
ATOM 708 C C . LEU A 1 92 ? -6.709 -11.217 5.898 1.00 97.88 92 LEU A C 1
ATOM 710 O O . LEU A 1 92 ? -7.660 -11.871 6.317 1.00 97.88 92 LEU A O 1
ATOM 714 N N . LEU A 1 93 ? -6.583 -9.917 6.156 1.00 98.69 93 LEU A N 1
ATOM 715 C CA . LEU A 1 93 ? -7.545 -9.118 6.908 1.00 98.69 93 LEU A CA 1
ATOM 716 C C . LEU A 1 93 ? -8.335 -8.215 5.970 1.00 98.69 93 LEU A C 1
ATOM 718 O O . LEU A 1 93 ? -7.809 -7.742 4.968 1.00 98.69 93 LEU A O 1
ATOM 722 N N . GLU A 1 94 ? -9.584 -7.923 6.312 1.00 98.75 94 GLU A N 1
ATOM 723 C CA . GLU A 1 94 ? -10.423 -7.025 5.519 1.00 98.75 94 GLU A CA 1
ATOM 724 C C . GLU A 1 94 ? -9.812 -5.612 5.485 1.00 98.75 94 GLU A C 1
ATOM 726 O O . GLU A 1 94 ? -9.416 -5.064 6.521 1.00 98.75 94 GLU A O 1
ATOM 731 N N . MET A 1 95 ? -9.774 -4.989 4.303 1.00 98.75 95 MET A N 1
ATOM 732 C CA . MET A 1 95 ? -9.522 -3.552 4.166 1.00 98.75 95 MET A CA 1
ATOM 733 C C . MET A 1 95 ? -10.835 -2.798 4.398 1.00 98.75 95 MET A C 1
ATOM 735 O O . MET A 1 95 ? -11.624 -2.587 3.482 1.00 98.75 95 MET A O 1
ATOM 739 N N . THR A 1 96 ? -11.063 -2.362 5.632 1.00 98.81 96 THR A N 1
ATOM 740 C CA . THR A 1 96 ? -12.349 -1.794 6.070 1.00 98.81 96 THR A CA 1
ATOM 741 C C . THR A 1 96 ? -12.581 -0.357 5.605 1.00 98.81 96 THR A C 1
ATOM 743 O O . THR A 1 96 ? -13.713 0.135 5.622 1.00 98.81 96 THR A O 1
ATOM 746 N N . ARG A 1 97 ? -11.518 0.367 5.232 1.00 98.75 97 ARG A N 1
ATOM 747 C CA . ARG A 1 97 ? -11.616 1.776 4.835 1.00 98.75 97 ARG A CA 1
ATOM 748 C C . ARG A 1 97 ? -10.466 2.216 3.940 1.00 98.75 97 ARG A C 1
ATOM 750 O O . ARG A 1 97 ? -9.313 1.875 4.185 1.00 98.75 97 ARG A O 1
ATOM 757 N N . HIS A 1 98 ? -10.794 3.090 2.991 1.00 98.81 98 HIS A N 1
ATOM 758 C CA . HIS A 1 98 ? -9.869 3.979 2.289 1.00 98.81 98 HIS A CA 1
ATOM 759 C C . HIS A 1 98 ? -10.369 5.423 2.415 1.00 98.81 98 HIS A C 1
ATOM 761 O O . HIS A 1 98 ? -11.576 5.666 2.378 1.00 98.81 98 HIS A O 1
ATOM 767 N N . GLU A 1 99 ? -9.460 6.379 2.593 1.00 98.69 99 GLU A N 1
ATOM 768 C CA . GLU A 1 99 ? -9.786 7.804 2.674 1.00 98.69 99 GLU A CA 1
ATOM 769 C C . GLU A 1 99 ? -8.683 8.699 2.088 1.00 98.69 99 GLU A C 1
ATOM 771 O O . GLU A 1 99 ? -7.494 8.371 2.123 1.00 98.69 99 GLU A O 1
ATOM 776 N N . PHE A 1 100 ? -9.091 9.863 1.576 1.00 98.81 100 PHE A N 1
ATOM 777 C CA . PHE A 1 100 ? -8.192 10.964 1.226 1.00 98.81 100 PHE A CA 1
ATOM 778 C C . PHE A 1 100 ? -8.024 11.884 2.435 1.00 98.81 100 PHE A C 1
ATOM 780 O O . PHE A 1 100 ? -9.013 12.268 3.058 1.00 98.81 100 PHE A O 1
ATOM 787 N N . LEU A 1 101 ? -6.786 12.260 2.755 1.00 98.44 101 LEU A N 1
ATOM 788 C CA . LEU A 1 101 ? -6.477 13.052 3.953 1.00 98.44 101 LEU A CA 1
ATOM 789 C C . LEU A 1 101 ? -6.472 14.566 3.708 1.00 98.44 101 LEU A C 1
ATOM 791 O O . LEU A 1 101 ? -6.356 15.344 4.654 1.00 98.44 101 LEU A O 1
ATOM 795 N N . ASP A 1 102 ? -6.581 14.987 2.451 1.00 96.81 102 ASP A N 1
ATOM 796 C CA . ASP A 1 102 ? -6.636 16.383 2.036 1.00 96.81 102 ASP A CA 1
ATOM 797 C C . ASP A 1 102 ? -7.359 16.546 0.684 1.00 96.81 102 ASP A C 1
ATOM 799 O O . ASP A 1 102 ? -7.868 15.593 0.087 1.00 96.81 102 ASP A O 1
ATOM 803 N N . GLN A 1 103 ? -7.422 17.789 0.200 1.00 97.19 103 GLN A N 1
ATOM 804 C CA . GLN A 1 103 ? -8.048 18.121 -1.079 1.00 97.19 103 GLN A CA 1
ATOM 805 C C . GLN A 1 103 ? -7.206 17.714 -2.296 1.00 97.19 103 GLN A C 1
ATOM 807 O O . GLN A 1 103 ? -7.779 17.561 -3.376 1.00 97.19 103 GLN A O 1
ATOM 812 N N . SER A 1 104 ? -5.885 17.534 -2.144 1.00 95.88 104 SER A N 1
ATOM 813 C CA . SER A 1 104 ? -5.019 17.099 -3.249 1.00 95.88 104 SER A CA 1
ATOM 814 C C . SER A 1 104 ? -5.270 15.633 -3.593 1.00 95.88 104 SER A C 1
ATOM 816 O O . SER A 1 104 ? -5.064 15.230 -4.737 1.00 95.88 104 SER A O 1
ATOM 818 N N . ARG A 1 105 ? -5.755 14.845 -2.617 1.00 97.75 105 ARG A N 1
ATOM 819 C CA . ARG A 1 105 ? -6.024 13.399 -2.729 1.00 97.75 105 ARG A CA 1
ATOM 820 C C . ARG A 1 105 ? -4.760 12.575 -2.989 1.00 97.75 105 ARG A C 1
ATOM 822 O O . ARG A 1 105 ? -4.842 11.382 -3.291 1.00 97.75 105 ARG A O 1
ATOM 829 N N . ARG A 1 106 ? -3.591 13.199 -2.842 1.00 97.69 106 ARG A N 1
ATOM 830 C CA . ARG A 1 106 ? -2.271 12.564 -2.960 1.00 97.69 106 ARG A CA 1
ATOM 831 C C . ARG A 1 106 ? -1.758 12.042 -1.627 1.00 97.69 106 ARG A C 1
ATOM 833 O O . ARG A 1 106 ? -0.873 11.190 -1.599 1.00 97.69 106 ARG A O 1
ATOM 840 N N . ARG A 1 107 ? -2.406 12.460 -0.537 1.00 98.62 107 ARG A N 1
ATOM 841 C CA . ARG A 1 107 ? -2.304 11.834 0.779 1.00 98.62 107 ARG A CA 1
ATOM 842 C C . ARG A 1 107 ? -3.483 10.898 0.992 1.00 98.62 107 ARG A C 1
ATOM 844 O O . ARG A 1 107 ? -4.636 11.333 1.026 1.00 98.62 107 ARG A O 1
ATOM 851 N N . GLN A 1 108 ? -3.192 9.610 1.118 1.00 98.75 108 GLN A N 1
ATOM 852 C CA . GLN A 1 108 ? -4.204 8.556 1.200 1.00 98.75 108 GLN A CA 1
ATOM 853 C C . GLN A 1 108 ? -3.959 7.666 2.409 1.00 98.75 108 GLN A C 1
ATOM 855 O O . GLN A 1 108 ? -2.813 7.473 2.818 1.00 98.75 108 GLN A O 1
ATOM 860 N N . ARG A 1 109 ? -5.030 7.096 2.961 1.00 98.88 109 ARG A N 1
ATOM 861 C CA . ARG A 1 109 ? -4.951 6.127 4.052 1.00 98.88 109 ARG A CA 1
ATOM 862 C C . ARG A 1 109 ? -5.852 4.930 3.807 1.00 98.88 109 ARG A C 1
ATOM 864 O O . ARG A 1 109 ? -7.001 5.105 3.415 1.00 98.88 109 ARG A O 1
ATOM 871 N N . THR A 1 110 ? -5.351 3.738 4.110 1.00 98.94 110 THR A N 1
ATOM 872 C CA . THR A 1 110 ? -6.157 2.522 4.276 1.00 98.94 110 THR A CA 1
ATOM 873 C C . THR A 1 110 ? -6.161 2.074 5.733 1.00 98.94 110 THR A C 1
ATOM 875 O O . THR A 1 110 ? -5.196 2.305 6.465 1.00 98.94 110 THR A O 1
ATOM 878 N N . THR A 1 111 ? -7.271 1.479 6.170 1.00 98.94 111 THR A N 1
ATOM 879 C CA . THR A 1 111 ? -7.423 0.851 7.493 1.00 98.94 111 THR A CA 1
ATOM 880 C C . THR A 1 111 ? -7.857 -0.598 7.314 1.00 98.94 111 THR A C 1
ATOM 882 O O . THR A 1 111 ? -8.744 -0.874 6.506 1.00 98.94 111 THR A O 1
ATOM 885 N N . TYR A 1 112 ? -7.239 -1.502 8.068 1.00 98.88 112 TYR A N 1
ATOM 886 C CA . TYR A 1 112 ? -7.545 -2.933 8.080 1.00 98.88 112 TYR A CA 1
ATOM 887 C C . TYR A 1 112 ? -8.376 -3.309 9.314 1.00 98.88 112 TYR A C 1
ATOM 889 O O . TYR A 1 112 ? -8.507 -2.517 10.250 1.00 98.88 112 TYR A O 1
ATOM 897 N N . SER A 1 113 ? -8.974 -4.500 9.322 1.00 98.81 113 SER A N 1
ATOM 898 C CA . SER A 1 113 ? -9.903 -4.937 10.378 1.00 98.81 113 SER A CA 1
ATOM 899 C C . SER A 1 113 ? -9.282 -5.068 11.774 1.00 98.81 113 SER A C 1
ATOM 901 O O . SER A 1 113 ? -10.009 -5.003 12.763 1.00 98.81 113 SER A O 1
ATOM 903 N N . ASP A 1 114 ? -7.957 -5.207 11.885 1.00 98.50 114 ASP A N 1
ATOM 904 C CA . ASP A 1 114 ? -7.227 -5.176 13.163 1.00 98.50 114 ASP A CA 1
ATOM 905 C C . ASP A 1 114 ? -6.928 -3.748 13.663 1.00 98.50 114 ASP A C 1
ATOM 907 O O . ASP A 1 114 ? -6.330 -3.568 14.724 1.00 98.50 114 ASP A O 1
ATOM 911 N N . GLY A 1 115 ? -7.333 -2.724 12.907 1.00 98.62 115 GLY A N 1
ATOM 912 C CA . GLY A 1 115 ? -7.053 -1.320 13.188 1.00 98.62 115 GLY A CA 1
ATOM 913 C C . GLY A 1 115 ? -5.709 -0.822 12.652 1.00 98.62 115 GLY A C 1
ATOM 914 O O . GLY A 1 115 ? -5.405 0.357 12.835 1.00 98.62 115 GLY A O 1
ATOM 915 N N . THR A 1 116 ? -4.914 -1.659 11.972 1.00 98.81 116 THR A N 1
ATOM 916 C CA . THR A 1 116 ? -3.690 -1.217 11.292 1.00 98.81 116 THR A CA 1
ATOM 917 C C . THR A 1 116 ? -4.037 -0.181 10.227 1.00 98.81 116 THR A C 1
ATOM 919 O O . THR A 1 116 ? -4.941 -0.373 9.415 1.00 98.81 116 THR A O 1
ATOM 922 N N . GLN A 1 117 ? -3.289 0.918 10.208 1.00 98.88 117 GLN A N 1
ATOM 923 C CA . GLN A 1 117 ? -3.431 2.004 9.250 1.00 98.88 117 GLN A CA 1
ATOM 924 C C . GLN A 1 117 ? -2.155 2.167 8.440 1.00 98.88 117 GLN A C 1
ATOM 926 O O . GLN A 1 117 ? -1.061 2.246 9.003 1.00 98.88 117 GLN A O 1
ATOM 931 N N . VAL A 1 118 ? -2.306 2.297 7.125 1.00 98.88 118 VAL A N 1
ATOM 932 C CA . VAL A 1 118 ? -1.221 2.657 6.210 1.00 98.88 118 VAL A CA 1
ATOM 933 C C . VAL A 1 118 ? -1.555 4.010 5.616 1.00 98.88 118 VAL A C 1
ATOM 935 O O . VAL A 1 118 ? -2.595 4.165 4.985 1.00 98.88 118 VAL A O 1
ATOM 938 N N . THR A 1 119 ? -0.694 4.999 5.833 1.00 98.88 119 THR A N 1
ATOM 939 C CA . THR A 1 119 ? -0.813 6.328 5.225 1.00 98.88 119 THR A CA 1
ATOM 940 C C . THR A 1 119 ? 0.328 6.527 4.246 1.00 98.88 119 THR A C 1
ATOM 942 O O . THR A 1 119 ? 1.479 6.297 4.608 1.00 98.88 119 THR A O 1
ATOM 945 N N . ILE A 1 120 ? 0.023 6.996 3.040 1.00 98.81 120 ILE A N 1
ATOM 946 C CA . ILE A 1 120 ? 1.020 7.384 2.041 1.00 98.81 120 ILE A CA 1
ATOM 947 C C . ILE A 1 120 ? 0.872 8.860 1.689 1.00 98.81 120 ILE A C 1
ATOM 949 O O . ILE A 1 120 ? -0.234 9.407 1.712 1.00 98.81 120 ILE A O 1
ATOM 953 N N . ASP A 1 121 ? 1.988 9.482 1.341 1.00 98.62 121 ASP A N 1
ATOM 954 C CA . ASP A 1 121 ? 2.068 10.800 0.727 1.00 98.62 121 ASP A CA 1
ATOM 955 C C . ASP A 1 121 ? 2.852 10.660 -0.576 1.00 98.62 121 ASP A C 1
ATOM 957 O O . ASP A 1 121 ? 4.070 10.464 -0.568 1.00 98.62 121 ASP A O 1
ATOM 961 N N . LEU A 1 122 ? 2.127 10.702 -1.692 1.00 97.88 122 LEU A N 1
ATOM 962 C CA . LEU A 1 122 ? 2.704 10.494 -3.014 1.00 97.88 122 LEU A CA 1
ATOM 963 C C . LEU A 1 122 ? 3.445 11.730 -3.549 1.00 97.88 122 LEU A C 1
ATOM 965 O O . LEU A 1 122 ? 4.175 11.605 -4.525 1.00 97.88 122 LEU A O 1
ATOM 969 N N . ASP A 1 123 ? 3.250 12.912 -2.958 1.00 97.19 123 ASP A N 1
ATOM 970 C CA . ASP A 1 123 ? 3.981 14.123 -3.356 1.00 97.19 123 ASP A CA 1
ATOM 971 C C . ASP A 1 123 ? 5.333 14.197 -2.641 1.00 97.19 123 ASP A C 1
ATOM 973 O O . ASP A 1 123 ? 6.328 14.644 -3.209 1.00 97.19 123 ASP A O 1
ATOM 977 N N . GLN A 1 124 ? 5.387 13.729 -1.391 1.00 97.81 124 GLN A N 1
ATOM 978 C CA . GLN A 1 124 ? 6.612 13.684 -0.587 1.00 97.81 124 GLN A CA 1
ATOM 979 C C . GLN A 1 124 ? 7.360 12.350 -0.685 1.00 97.81 124 GLN A C 1
ATOM 981 O O . GLN A 1 124 ? 8.453 12.225 -0.134 1.00 97.81 124 GLN A O 1
ATOM 986 N N . ASN A 1 125 ? 6.781 11.350 -1.351 1.00 97.62 125 ASN A N 1
ATOM 987 C CA . ASN A 1 125 ? 7.276 9.977 -1.393 1.00 97.62 125 ASN A CA 1
ATOM 988 C C . ASN A 1 125 ? 7.521 9.373 0.004 1.00 97.62 125 ASN A C 1
ATOM 990 O O . ASN A 1 125 ? 8.534 8.717 0.257 1.00 97.62 125 ASN A O 1
ATOM 994 N N . THR A 1 126 ? 6.584 9.591 0.931 1.00 98.31 126 THR A N 1
ATOM 995 C CA . THR A 1 126 ? 6.679 9.083 2.309 1.00 98.31 126 THR A CA 1
ATOM 996 C C . THR A 1 126 ? 5.498 8.197 2.681 1.00 98.31 126 THR A C 1
ATOM 998 O O . THR A 1 126 ? 4.445 8.213 2.042 1.00 98.31 126 THR A O 1
ATOM 1001 N N . TYR A 1 127 ? 5.673 7.400 3.733 1.00 98.69 127 TYR A N 1
ATOM 1002 C CA . TYR A 1 127 ? 4.606 6.586 4.296 1.00 98.69 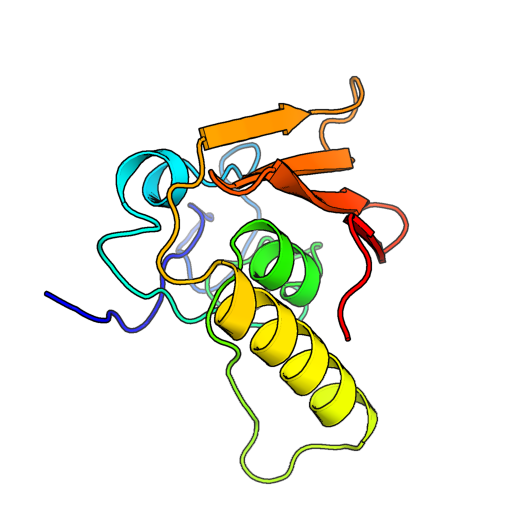127 TYR A CA 1
ATOM 1003 C C . TYR A 1 127 ? 4.742 6.459 5.811 1.00 98.69 127 TYR A C 1
ATOM 1005 O O . TYR A 1 127 ? 5.830 6.590 6.375 1.00 98.69 127 TYR A O 1
ATOM 1013 N N . THR A 1 128 ? 3.629 6.160 6.473 1.00 98.62 128 THR A N 1
ATOM 1014 C CA . THR A 1 128 ? 3.592 5.760 7.879 1.00 98.62 128 THR A CA 1
ATOM 1015 C C . THR A 1 128 ? 2.677 4.556 8.054 1.00 98.62 128 THR A C 1
ATOM 1017 O O . THR A 1 128 ? 1.649 4.430 7.386 1.00 98.62 128 THR A O 1
ATOM 1020 N N . ILE A 1 129 ? 3.062 3.655 8.958 1.00 98.75 129 ILE A N 1
ATOM 1021 C CA . ILE A 1 129 ? 2.266 2.486 9.335 1.00 98.75 129 ILE A CA 1
ATOM 1022 C C . ILE A 1 129 ? 2.055 2.547 10.842 1.00 98.75 129 ILE A C 1
ATOM 1024 O O . ILE A 1 129 ? 3.020 2.645 11.604 1.00 98.75 129 ILE A O 1
ATOM 1028 N N . ALA A 1 130 ? 0.795 2.522 11.260 1.00 98.38 130 ALA A N 1
ATOM 1029 C CA . ALA A 1 130 ? 0.397 2.606 12.656 1.00 98.38 130 ALA A CA 1
ATOM 1030 C C . ALA A 1 130 ? -0.501 1.411 13.018 1.00 98.38 130 ALA A C 1
ATOM 1032 O O . ALA A 1 130 ? -1.493 1.191 12.329 1.00 98.38 130 ALA A O 1
ATOM 1033 N N . PRO A 1 131 ? -0.205 0.658 14.090 1.00 98.12 131 PRO A N 1
ATOM 1034 C CA . PRO A 1 131 ? 1.016 0.712 14.900 1.00 98.12 131 PRO A CA 1
ATOM 1035 C C . PRO A 1 131 ? 2.284 0.348 14.098 1.00 98.12 131 PRO A C 1
ATOM 1037 O O . PRO A 1 131 ? 2.169 -0.364 13.096 1.00 98.12 131 PRO A O 1
ATOM 1040 N N . PRO A 1 132 ? 3.492 0.767 14.533 1.00 97.38 132 PRO A N 1
ATOM 1041 C CA . PRO A 1 132 ? 4.737 0.423 13.847 1.00 97.38 132 PRO A CA 1
ATOM 1042 C C . PRO A 1 132 ? 4.904 -1.087 13.607 1.00 97.38 132 PRO A C 1
ATOM 1044 O O . PRO A 1 132 ? 4.441 -1.923 14.394 1.00 97.38 132 PRO A O 1
ATOM 1047 N N . LEU A 1 133 ? 5.551 -1.442 12.496 1.00 92.62 133 LEU A N 1
ATOM 1048 C CA . LEU A 1 133 ? 5.926 -2.824 12.190 1.00 92.62 133 LEU A CA 1
ATOM 1049 C C . LEU A 1 133 ? 7.073 -3.276 13.112 1.00 92.62 133 LEU A C 1
ATOM 1051 O O . LEU A 1 133 ? 7.921 -2.460 13.471 1.00 92.62 133 LEU A O 1
ATOM 1055 N N . GLN A 1 134 ? 7.064 -4.553 13.505 1.00 80.75 134 GLN A N 1
ATOM 1056 C CA . GLN A 1 134 ? 8.144 -5.181 14.281 1.00 80.75 134 GLN A CA 1
ATOM 1057 C C . GLN A 1 134 ? 9.233 -5.737 13.359 1.00 80.75 134 GLN A C 1
ATOM 1059 O O . GLN A 1 134 ? 8.902 -6.145 12.220 1.00 80.75 134 GLN A O 1
#

Radius of gyration: 13.75 Å; chains: 1; bounding box: 34×36×38 Å